Protein AF-A1ZND7-F1 (afdb_monomer_lite)

pLDDT: mean 88.64, std 16.41, range [36.88, 98.44]

Foldseek 3Di:
DDDDDDDDDDDPLLLVVLLLVVLCVVPPPVCVVVLPLVDPLSPPEEEEDDPSRPQDHQDGDPNHGHHYDHPVRCVVVVRQFYKYFPDWDADPVQQKIKTWMAGPNQQKTKIFIWGDDPSHTDTPDMDMDHD

Secondary structure (DSSP, 8-state):
-----------HHHHHHHHHHHHHHHT-GGGGGGG-TTSGGG-SPEEE-SSS--S----EETTEEPEEE-HHHHHHTT---EEEEEEEEEETTTTEEEEEEEEGGGTEEEEEEEEEETTEEEEEEEEEEE-

Radius of gyration: 16.77 Å; chains: 1; bounding box: 31×30×60 Å

Organism: NCBI:txid313606

Sequence (131 aa):
MPTANKTSHNTSSTSNDTTQMLRQVIDLPKLQPYYHSNLPERVPLVVEKNQYVLAKSSLKKFDQPVVFLDRAGIVAQNTKAYLVITKLDIDAQTKKATVEFTYPIEGIDGQVSLSNSQGKWEVVKSSIQEQ

Structure (mmCIF, N/CA/C/O backbone):
data_AF-A1ZND7-F1
#
_entry.id   AF-A1ZND7-F1
#
loop_
_atom_site.group_PDB
_atom_site.id
_atom_site.type_symbol
_atom_site.label_atom_id
_atom_site.label_alt_id
_atom_site.label_comp_id
_atom_site.label_asym_id
_atom_site.label_entity_id
_atom_site.label_seq_id
_atom_site.pdbx_PDB_ins_code
_atom_site.Cartn_x
_atom_site.Cartn_y
_atom_site.Cartn_z
_atom_site.occupancy
_atom_site.B_iso_or_equiv
_atom_site.auth_seq_id
_atom_site.auth_comp_id
_atom_site.auth_asym_id
_atom_site.auth_atom_id
_atom_site.pdbx_PDB_model_num
ATOM 1 N N . MET A 1 1 ? -13.344 19.595 -46.118 1.00 38.94 1 MET A N 1
ATOM 2 C CA . MET A 1 1 ? -13.290 18.116 -46.049 1.00 38.94 1 MET A CA 1
ATOM 3 C C . MET A 1 1 ? -11.912 17.679 -46.525 1.00 38.94 1 MET A C 1
ATOM 5 O O . MET A 1 1 ? -11.492 18.243 -47.527 1.00 38.94 1 MET A O 1
ATOM 9 N N . PRO A 1 2 ? -11.299 16.615 -45.986 1.00 48.06 2 PRO A N 1
ATOM 10 C CA . PRO A 1 2 ? -10.869 16.280 -44.616 1.00 48.06 2 PRO A CA 1
ATOM 11 C C . PRO A 1 2 ? -9.343 16.588 -44.474 1.00 48.06 2 PRO A C 1
ATOM 13 O O . PRO A 1 2 ? -8.697 16.948 -45.446 1.00 48.06 2 PRO A O 1
ATOM 16 N N . THR A 1 3 ? -8.658 16.553 -43.330 1.00 38.59 3 THR A N 1
ATOM 17 C CA . THR A 1 3 ? -8.369 15.354 -42.531 1.00 38.59 3 THR A CA 1
ATOM 18 C C . THR A 1 3 ? -7.760 15.776 -41.193 1.00 38.59 3 THR A C 1
ATOM 20 O O . THR A 1 3 ? -6.897 16.649 -41.130 1.00 38.59 3 THR A O 1
ATOM 23 N N . ALA A 1 4 ? -8.254 15.147 -40.133 1.00 49.06 4 ALA A N 1
ATOM 24 C CA . ALA A 1 4 ? -7.790 15.259 -38.762 1.00 49.06 4 ALA A CA 1
ATOM 25 C C . ALA A 1 4 ? -6.336 14.793 -38.598 1.00 49.06 4 ALA A C 1
ATOM 27 O O . ALA A 1 4 ? -5.911 13.867 -39.283 1.00 49.06 4 ALA A O 1
ATOM 28 N N . ASN A 1 5 ? -5.636 15.326 -37.592 1.00 36.88 5 ASN A N 1
ATOM 29 C CA . ASN A 1 5 ? -4.575 14.569 -36.940 1.00 36.88 5 ASN A CA 1
ATOM 30 C C . ASN A 1 5 ? -4.791 14.569 -35.426 1.00 36.88 5 ASN A C 1
ATOM 32 O O . ASN A 1 5 ? -4.746 15.593 -34.750 1.00 36.88 5 ASN A O 1
ATOM 36 N N . LYS A 1 6 ? -5.122 13.376 -34.939 1.00 45.16 6 LYS A N 1
ATOM 37 C CA . LYS A 1 6 ? -5.494 13.040 -33.572 1.00 45.16 6 LYS A CA 1
ATOM 38 C C . LYS A 1 6 ? -4.210 12.652 -32.843 1.00 45.16 6 LYS A C 1
ATOM 40 O O . LYS A 1 6 ? -3.715 11.542 -33.013 1.00 45.16 6 LYS A O 1
ATOM 45 N N . THR A 1 7 ? -3.648 13.552 -32.048 1.00 40.62 7 THR A N 1
ATOM 46 C CA . THR A 1 7 ? -2.536 13.231 -31.147 1.00 40.62 7 THR A CA 1
ATOM 47 C C . THR A 1 7 ? -3.079 12.456 -29.948 1.00 40.62 7 THR A C 1
ATOM 49 O O . THR A 1 7 ? -3.600 13.028 -29.000 1.00 40.62 7 THR A O 1
ATOM 52 N N . SER A 1 8 ? -2.962 11.129 -29.995 1.00 43.31 8 SER A N 1
ATOM 53 C CA . SER A 1 8 ? -3.216 10.239 -28.860 1.00 43.31 8 SER A CA 1
ATOM 54 C C . SER A 1 8 ? -1.872 9.670 -28.408 1.00 43.31 8 SER A C 1
ATOM 56 O O . SER A 1 8 ? -1.376 8.727 -29.014 1.00 43.31 8 SER A O 1
ATOM 58 N N . HIS A 1 9 ? -1.245 10.274 -27.395 1.00 40.66 9 HIS A N 1
ATOM 59 C CA . HIS A 1 9 ? 0.013 9.781 -26.824 1.00 40.66 9 HIS A CA 1
ATOM 60 C C . HIS A 1 9 ? -0.234 9.155 -25.440 1.00 40.66 9 HIS A C 1
ATOM 62 O O . HIS A 1 9 ? -0.575 9.838 -24.481 1.00 40.66 9 HIS A O 1
ATOM 68 N N . ASN A 1 10 ? -0.083 7.827 -25.395 1.00 43.75 10 ASN A N 1
ATOM 69 C CA . ASN A 1 10 ? 0.485 7.009 -24.315 1.00 43.75 10 ASN A CA 1
ATOM 70 C C . ASN A 1 10 ? 0.155 7.374 -22.847 1.00 43.75 10 ASN A C 1
ATOM 72 O O . ASN A 1 10 ? 0.918 8.056 -22.173 1.00 43.75 10 ASN A O 1
ATOM 76 N N . THR A 1 11 ? -0.929 6.816 -22.301 1.00 42.47 11 THR A N 1
ATOM 77 C CA . THR A 1 11 ? -1.249 6.846 -20.849 1.00 42.47 11 THR A CA 1
ATOM 78 C C . THR A 1 11 ? -1.567 5.459 -20.260 1.00 42.47 11 THR A C 1
ATOM 80 O O . THR A 1 11 ? -1.863 5.325 -19.071 1.00 42.47 11 THR A O 1
ATOM 83 N N . SER A 1 12 ? -1.493 4.399 -21.070 1.00 46.78 12 SER A N 1
ATOM 84 C CA . SER A 1 12 ? -1.974 3.054 -20.720 1.00 46.78 12 SER A CA 1
ATOM 85 C C . SER A 1 12 ? -0.933 2.146 -20.052 1.00 46.78 12 SER A C 1
ATOM 87 O O . SER A 1 12 ? -1.313 1.291 -19.258 1.00 46.78 12 SER A O 1
ATOM 89 N N . SER A 1 13 ? 0.365 2.311 -20.320 1.00 56.16 13 SER A N 1
ATOM 90 C CA . SER A 1 13 ? 1.421 1.445 -19.762 1.00 56.16 13 SER A CA 1
ATOM 91 C C . SER A 1 13 ? 1.774 1.793 -18.311 1.00 56.16 13 SER A C 1
ATOM 93 O O . SER A 1 13 ? 1.769 0.912 -17.456 1.00 56.16 13 SER A O 1
ATOM 95 N N . THR A 1 14 ? 1.984 3.074 -17.996 1.00 58.78 14 THR A N 1
ATOM 96 C CA . THR A 1 14 ? 2.380 3.518 -16.645 1.00 58.78 14 THR A CA 1
ATOM 97 C C . THR A 1 14 ? 1.305 3.240 -15.590 1.00 58.78 14 THR A C 1
ATOM 99 O O . THR A 1 14 ? 1.612 2.793 -14.490 1.00 58.78 14 THR A O 1
ATOM 102 N N . SER A 1 15 ? 0.027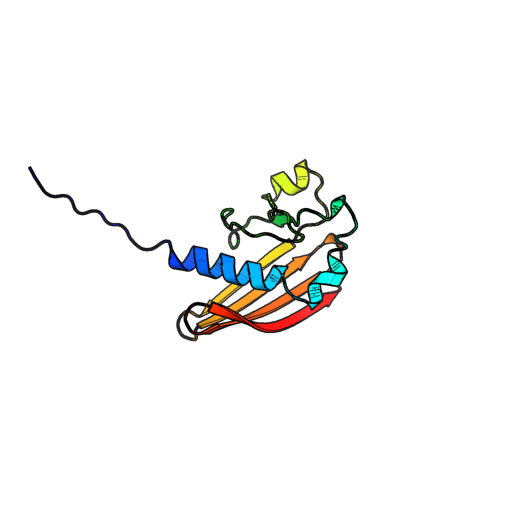 3.449 -15.924 1.00 65.38 15 SER A N 1
ATOM 103 C CA . SER A 1 15 ? -1.090 3.195 -14.999 1.00 65.38 15 SER A CA 1
ATOM 104 C C . SER A 1 15 ? -1.274 1.702 -14.680 1.00 65.38 15 SER A C 1
ATOM 106 O O . SER A 1 15 ? -1.657 1.342 -13.561 1.00 65.38 15 SER A O 1
ATOM 108 N N . ASN A 1 16 ? -0.950 0.826 -15.635 1.00 82.25 16 ASN A N 1
ATOM 109 C CA . ASN A 1 16 ? -0.957 -0.621 -15.446 1.00 82.25 16 ASN A CA 1
ATOM 110 C C . ASN A 1 16 ? 0.215 -1.087 -14.564 1.00 82.25 16 ASN A C 1
ATOM 112 O O . ASN A 1 16 ? 0.009 -1.874 -13.642 1.00 82.25 16 ASN A O 1
ATOM 116 N N . ASP A 1 17 ? 1.420 -0.559 -14.790 1.00 88.81 17 ASP A N 1
ATOM 117 C CA . ASP A 1 17 ? 2.616 -0.908 -14.012 1.00 88.81 17 ASP A CA 1
ATOM 118 C C . ASP A 1 17 ? 2.441 -0.599 -12.522 1.00 88.81 17 ASP A C 1
ATOM 120 O O . ASP A 1 17 ? 2.599 -1.485 -11.681 1.00 88.81 17 ASP A O 1
ATOM 124 N N . THR A 1 18 ? 2.017 0.622 -12.186 1.00 89.44 18 THR A N 1
ATOM 125 C CA . THR A 1 18 ? 1.755 1.009 -10.794 1.00 89.44 18 THR A CA 1
ATOM 126 C C . THR A 1 18 ? 0.690 0.123 -10.147 1.00 89.44 18 THR A C 1
ATOM 128 O O . THR A 1 18 ? 0.826 -0.264 -8.989 1.00 89.44 18 THR A O 1
ATOM 131 N N . THR A 1 19 ? -0.358 -0.247 -10.889 1.00 90.88 19 THR A N 1
ATOM 132 C CA . THR A 1 19 ? -1.404 -1.153 -10.393 1.00 90.88 19 THR A CA 1
ATOM 133 C C . THR A 1 19 ? -0.852 -2.544 -10.080 1.00 90.88 19 THR A C 1
ATOM 135 O O . THR A 1 19 ? -1.195 -3.122 -9.047 1.00 90.88 19 THR A O 1
ATOM 138 N N . GLN A 1 20 ? 0.008 -3.086 -10.947 1.00 92.44 20 GLN A N 1
ATOM 139 C CA . GLN A 1 20 ? 0.661 -4.373 -10.711 1.00 92.44 20 GLN A CA 1
ATOM 140 C C . GLN A 1 20 ? 1.593 -4.315 -9.501 1.00 92.44 20 GLN A C 1
ATOM 142 O O . GLN A 1 20 ? 1.511 -5.184 -8.639 1.00 92.44 20 GLN A O 1
ATOM 147 N N . MET A 1 21 ? 2.429 -3.281 -9.389 1.00 94.31 21 MET A N 1
ATOM 148 C CA . MET A 1 21 ? 3.316 -3.110 -8.234 1.00 94.31 21 MET A CA 1
ATOM 149 C C . MET A 1 21 ? 2.525 -2.973 -6.933 1.00 94.31 21 MET A C 1
ATOM 151 O O . MET A 1 21 ? 2.854 -3.621 -5.945 1.00 94.31 21 MET A O 1
ATOM 155 N N . LEU A 1 22 ? 1.447 -2.184 -6.935 1.00 95.12 22 LEU A N 1
ATOM 156 C CA . LEU A 1 22 ? 0.603 -2.023 -5.758 1.00 95.12 22 LEU A CA 1
ATOM 157 C C . LEU A 1 22 ? -0.049 -3.350 -5.349 1.00 95.12 22 LEU A C 1
ATOM 159 O O . LEU A 1 22 ? -0.108 -3.639 -4.159 1.00 95.12 22 LEU A O 1
ATOM 163 N N . ARG A 1 23 ? -0.464 -4.187 -6.312 1.00 95.19 23 ARG A N 1
ATOM 164 C CA . ARG A 1 23 ? -0.921 -5.559 -6.033 1.00 95.19 23 ARG A CA 1
ATOM 165 C C . ARG A 1 23 ? 0.156 -6.365 -5.305 1.00 95.19 23 ARG A C 1
ATOM 167 O O . ARG A 1 23 ? -0.129 -6.944 -4.267 1.00 95.19 23 ARG A O 1
ATOM 174 N N . GLN A 1 24 ? 1.389 -6.348 -5.811 1.00 96.31 24 GLN A N 1
ATOM 175 C CA . GLN A 1 24 ? 2.508 -7.057 -5.180 1.00 96.31 24 GLN A CA 1
ATOM 176 C C . GLN A 1 24 ? 2.778 -6.570 -3.746 1.00 96.31 24 GLN A C 1
ATOM 178 O O . GLN A 1 24 ? 3.112 -7.371 -2.878 1.00 96.31 24 GLN A O 1
ATOM 183 N N . VAL A 1 25 ? 2.608 -5.271 -3.481 1.00 96.81 25 VAL A N 1
ATOM 184 C CA . VAL A 1 25 ? 2.766 -4.694 -2.138 1.00 96.81 25 VAL A CA 1
ATOM 185 C C . VAL A 1 25 ? 1.656 -5.159 -1.191 1.00 96.81 25 VAL A C 1
ATOM 187 O O . VAL A 1 25 ? 1.959 -5.660 -0.111 1.00 96.81 25 VAL A O 1
ATOM 190 N N . ILE A 1 26 ? 0.380 -5.035 -1.575 1.00 96.25 26 ILE A N 1
ATOM 191 C CA . ILE A 1 26 ? -0.744 -5.396 -0.685 1.00 96.25 26 ILE A CA 1
ATOM 192 C C . ILE A 1 26 ? -0.881 -6.913 -0.471 1.00 96.25 26 ILE A C 1
ATOM 194 O O . ILE A 1 26 ? -1.430 -7.363 0.537 1.00 96.25 26 ILE A O 1
ATOM 198 N N . ASP A 1 27 ? -0.369 -7.713 -1.408 1.00 96.56 27 ASP A N 1
ATOM 199 C CA . ASP A 1 27 ? -0.341 -9.175 -1.319 1.00 96.56 27 ASP A CA 1
ATOM 200 C C . ASP A 1 27 ? 0.966 -9.704 -0.709 1.00 96.56 27 ASP A C 1
ATOM 202 O O . ASP A 1 27 ? 1.171 -10.917 -0.641 1.00 96.56 27 ASP A O 1
ATOM 206 N N . LEU A 1 28 ? 1.841 -8.824 -0.203 1.00 96.75 28 LEU A N 1
ATOM 207 C CA . LEU A 1 28 ? 3.100 -9.238 0.402 1.00 96.75 28 LEU A CA 1
ATOM 208 C C . LEU A 1 28 ? 2.835 -10.198 1.580 1.00 96.75 28 LEU A C 1
ATOM 210 O O . LEU A 1 28 ? 2.136 -9.815 2.525 1.00 96.75 28 LEU A O 1
ATOM 214 N N . PRO A 1 29 ? 3.415 -11.418 1.595 1.00 96.06 29 PRO A N 1
ATOM 215 C CA . PRO A 1 29 ? 3.166 -12.391 2.661 1.00 96.06 29 PRO A CA 1
ATOM 216 C C . PRO A 1 29 ? 3.518 -11.861 4.053 1.00 96.06 29 PRO A C 1
ATOM 218 O O . PRO A 1 29 ? 2.788 -12.091 5.012 1.00 96.06 29 PRO A O 1
ATOM 221 N N . LYS A 1 30 ? 4.604 -11.083 4.148 1.00 95.56 30 LYS A N 1
ATOM 222 C CA . LYS A 1 30 ? 5.067 -10.478 5.404 1.00 95.56 30 LYS A CA 1
ATOM 223 C C . LYS A 1 30 ? 4.087 -9.453 5.979 1.00 95.56 30 LYS A C 1
ATOM 225 O O . LYS A 1 30 ? 4.109 -9.224 7.177 1.00 95.56 30 LYS A O 1
ATOM 230 N N . LEU A 1 31 ? 3.238 -8.852 5.145 1.00 95.06 31 LEU A N 1
ATOM 231 C CA . LEU A 1 31 ? 2.277 -7.834 5.569 1.00 95.06 31 LEU A CA 1
ATOM 232 C C . LEU A 1 31 ? 0.946 -8.445 6.042 1.00 95.06 31 LEU A C 1
ATOM 234 O O . LEU A 1 31 ? 0.192 -7.797 6.759 1.00 95.06 31 LEU A O 1
ATOM 238 N N . GLN A 1 32 ? 0.667 -9.708 5.690 1.00 95.19 32 GLN A N 1
ATOM 239 C CA . GLN A 1 32 ? -0.607 -10.368 6.004 1.00 95.19 32 GLN A CA 1
ATOM 240 C C . GLN A 1 32 ? -0.956 -10.410 7.501 1.00 95.19 32 GLN A C 1
ATOM 242 O O . GLN A 1 32 ? -2.108 -10.116 7.821 1.00 95.19 32 GLN A O 1
ATOM 247 N N . PRO A 1 33 ? -0.019 -10.718 8.423 1.00 95.44 33 PRO A N 1
ATOM 248 C CA . PRO A 1 33 ? -0.329 -10.766 9.853 1.00 95.44 33 PRO A CA 1
ATOM 249 C C . PRO A 1 33 ? -0.789 -9.418 10.425 1.00 95.44 33 PRO A C 1
ATOM 251 O O . PRO A 1 33 ? -1.652 -9.392 11.295 1.00 95.44 33 PRO A O 1
ATOM 254 N N . TYR A 1 34 ? -0.262 -8.314 9.889 1.00 96.19 34 TYR A N 1
ATOM 255 C CA . TYR A 1 34 ? -0.529 -6.946 10.348 1.00 96.19 34 TYR A CA 1
ATOM 256 C C . TYR A 1 34 ? -1.889 -6.415 9.895 1.00 96.19 34 TYR A C 1
ATOM 258 O O . TYR A 1 34 ? -2.422 -5.460 10.454 1.00 96.19 34 TYR A O 1
ATOM 266 N N . TYR A 1 35 ? -2.491 -7.016 8.869 1.00 96.19 35 TYR A N 1
ATOM 267 C CA . TYR A 1 35 ? -3.786 -6.547 8.397 1.00 96.19 35 TYR A CA 1
ATOM 268 C C . TYR A 1 35 ? -4.936 -6.882 9.341 1.00 96.19 35 TYR A C 1
ATOM 270 O O . TYR A 1 35 ? -5.953 -6.201 9.269 1.00 96.19 35 TYR A O 1
ATOM 278 N N . HIS A 1 36 ? -4.798 -7.895 10.204 1.00 94.94 36 HIS A N 1
ATOM 279 C CA . HIS A 1 36 ? -5.858 -8.325 11.122 1.00 94.94 36 HIS A CA 1
ATOM 280 C C . HIS A 1 36 ? -7.226 -8.440 10.426 1.00 94.94 36 HIS A C 1
ATOM 282 O O . HIS A 1 36 ? -8.216 -7.851 10.854 1.00 94.94 36 HIS A O 1
ATOM 288 N N . SER A 1 37 ? -7.291 -9.186 9.316 1.00 93.06 37 SER A N 1
ATOM 289 C CA . SER A 1 37 ? -8.470 -9.242 8.430 1.00 93.06 37 SER A CA 1
ATOM 290 C C . SER A 1 37 ? -9.732 -9.843 9.065 1.00 93.06 37 SER A C 1
ATOM 292 O O . SER A 1 37 ? -10.783 -9.888 8.435 1.00 93.06 37 SER A O 1
ATOM 294 N N . ASN A 1 38 ? -9.630 -10.347 10.292 1.00 93.88 38 ASN A N 1
ATOM 295 C CA . ASN A 1 38 ? -10.743 -10.782 11.128 1.00 93.88 38 ASN A CA 1
ATOM 296 C C . ASN A 1 38 ? -11.455 -9.619 11.845 1.00 93.88 38 ASN A C 1
ATOM 298 O O . ASN A 1 38 ? -12.540 -9.822 12.385 1.00 93.88 38 ASN A O 1
ATOM 302 N N . LEU A 1 39 ? -10.853 -8.429 11.876 1.00 93.56 39 LEU A N 1
ATOM 303 C CA . LEU A 1 39 ? -11.420 -7.226 12.473 1.00 93.56 39 LEU A CA 1
ATOM 304 C C . LEU A 1 39 ? -12.210 -6.435 11.413 1.00 93.56 39 LEU A C 1
ATOM 306 O O . LEU A 1 39 ? -11.627 -6.043 10.395 1.00 93.56 39 LEU A O 1
ATOM 310 N N . PRO A 1 40 ? -13.518 -6.182 11.614 1.00 91.19 40 PRO A N 1
ATOM 311 C CA . PRO A 1 40 ? -14.353 -5.484 10.635 1.00 91.19 40 PRO A CA 1
ATOM 312 C C . PRO A 1 40 ? -13.828 -4.100 10.239 1.00 91.19 40 PRO A C 1
ATOM 314 O O . PRO A 1 40 ? -13.960 -3.695 9.094 1.00 91.19 40 PRO A O 1
ATOM 317 N N . GLU A 1 41 ? -13.185 -3.380 11.155 1.00 92.00 41 GLU A N 1
ATOM 318 C CA . GLU A 1 41 ? -12.608 -2.056 10.909 1.00 92.00 41 GLU A CA 1
ATOM 319 C C . GLU A 1 41 ? -11.321 -2.075 10.064 1.00 92.00 41 GLU A C 1
ATOM 321 O O . GLU A 1 41 ? -10.781 -1.017 9.738 1.00 92.00 41 GLU A O 1
ATOM 326 N N . ARG A 1 42 ? -10.810 -3.265 9.722 1.00 94.25 42 ARG A N 1
ATOM 327 C CA . ARG A 1 42 ? -9.606 -3.464 8.896 1.00 94.25 42 ARG A CA 1
ATOM 328 C C . ARG A 1 42 ? -9.919 -3.898 7.466 1.00 94.25 42 ARG A C 1
ATOM 330 O O . ARG A 1 42 ? -9.007 -4.015 6.647 1.00 94.25 42 ARG A O 1
ATOM 337 N N . VAL A 1 43 ? -11.193 -4.153 7.167 1.00 94.31 43 VAL A N 1
ATOM 338 C CA . VAL A 1 43 ? -11.653 -4.631 5.863 1.00 94.31 43 VAL A CA 1
ATOM 339 C C . VAL A 1 43 ? -12.826 -3.758 5.389 1.00 94.31 43 VAL A C 1
ATOM 341 O O . VAL A 1 43 ? -13.784 -3.581 6.135 1.00 94.31 43 VAL A O 1
ATOM 344 N N . PRO A 1 44 ? -12.806 -3.223 4.156 1.00 95.38 44 PRO A N 1
ATOM 345 C CA . PRO A 1 44 ? -11.800 -3.428 3.115 1.00 95.38 44 PRO A CA 1
ATOM 346 C C . PRO A 1 44 ? -10.473 -2.724 3.417 1.00 95.38 44 PRO A C 1
ATOM 348 O O . PRO A 1 44 ? -10.418 -1.755 4.171 1.00 95.38 44 PRO A O 1
ATOM 351 N N . LEU A 1 45 ? -9.398 -3.192 2.775 1.00 96.75 45 LEU A N 1
ATOM 352 C CA . LEU A 1 45 ? -8.120 -2.486 2.809 1.00 96.75 45 LEU A CA 1
ATOM 353 C C . LEU A 1 45 ? -8.288 -1.099 2.177 1.00 96.75 45 LEU A C 1
ATOM 355 O O . LEU A 1 45 ? -8.753 -0.986 1.038 1.00 96.75 45 LEU A O 1
ATOM 359 N N . VAL A 1 46 ? -7.862 -0.062 2.897 1.00 96.81 46 VAL A N 1
ATOM 360 C CA . VAL A 1 46 ? -7.828 1.315 2.397 1.00 96.81 46 VAL A CA 1
ATOM 361 C C . VAL A 1 46 ? -6.411 1.671 1.955 1.00 96.81 46 VAL A C 1
ATOM 363 O O . VAL A 1 46 ? -5.445 1.408 2.668 1.00 96.81 46 VAL A O 1
ATOM 366 N N . VAL A 1 47 ? -6.279 2.293 0.785 1.00 96.75 47 VAL A N 1
ATOM 367 C CA . VAL A 1 47 ? -5.021 2.860 0.284 1.00 96.75 47 VAL A CA 1
ATOM 368 C C . VAL A 1 47 ? -5.195 4.362 0.088 1.00 96.75 47 VAL A C 1
ATOM 370 O O . VAL A 1 47 ? -6.157 4.813 -0.541 1.00 96.75 47 VAL A O 1
ATOM 373 N N . GLU A 1 48 ? -4.255 5.143 0.613 1.00 96.25 48 GLU A N 1
ATOM 374 C CA . GLU A 1 48 ? -4.242 6.590 0.429 1.00 96.25 48 GLU A CA 1
ATOM 375 C C . GLU A 1 48 ? -3.910 6.952 -1.027 1.00 96.25 48 GLU A C 1
ATOM 377 O O . GLU A 1 48 ? -2.899 6.524 -1.591 1.00 96.25 48 GLU A O 1
ATOM 382 N N . LYS A 1 49 ? -4.765 7.770 -1.645 1.00 94.94 49 LYS A N 1
ATOM 383 C CA . LYS A 1 49 ? -4.513 8.403 -2.938 1.00 94.94 49 LYS A CA 1
ATOM 384 C C . LYS A 1 49 ? -3.499 9.517 -2.755 1.00 94.94 49 LYS A C 1
ATOM 386 O O . LYS A 1 49 ? -3.698 10.420 -1.946 1.00 94.94 49 LYS A O 1
ATOM 391 N N . ASN A 1 50 ? -2.463 9.497 -3.577 1.00 93.44 50 ASN A N 1
ATOM 392 C CA . ASN A 1 50 ? -1.448 10.539 -3.621 1.00 93.44 50 ASN A CA 1
ATOM 393 C C . ASN A 1 50 ? -0.830 10.608 -5.025 1.00 93.44 50 ASN A C 1
ATOM 395 O O . ASN A 1 50 ? -1.355 10.021 -5.971 1.00 93.44 50 ASN A O 1
ATOM 399 N N . GLN A 1 51 ? 0.292 11.315 -5.164 1.00 91.81 51 GLN A N 1
ATOM 400 C CA . GLN A 1 51 ? 0.998 11.459 -6.441 1.00 91.81 51 GLN A CA 1
ATOM 401 C C . GLN A 1 51 ? 1.402 10.125 -7.097 1.00 91.81 51 GLN A C 1
ATOM 403 O O . GLN A 1 51 ? 1.529 10.070 -8.317 1.00 91.81 51 GLN A O 1
ATOM 408 N N . TYR A 1 52 ? 1.570 9.052 -6.316 1.00 91.38 52 TYR A N 1
ATOM 409 C CA . TYR A 1 52 ? 1.919 7.722 -6.817 1.00 91.38 52 TYR A CA 1
ATOM 410 C C . TYR A 1 52 ? 0.682 6.858 -7.080 1.00 91.38 52 TYR A C 1
ATOM 412 O O . TYR A 1 52 ? 0.706 6.007 -7.964 1.00 91.38 52 TYR A O 1
ATOM 420 N N . VAL A 1 53 ? -0.411 7.063 -6.335 1.00 89.06 53 VAL A N 1
ATOM 421 C CA . VAL A 1 53 ? -1.627 6.237 -6.407 1.00 89.06 53 VAL A CA 1
ATOM 422 C C . VAL A 1 53 ? -2.823 7.064 -6.880 1.00 89.06 53 VAL A C 1
ATOM 424 O O . VAL A 1 53 ? -3.575 7.647 -6.099 1.00 89.06 53 VAL A O 1
ATOM 427 N N . LEU A 1 54 ? -3.044 7.059 -8.195 1.00 75.75 54 LEU A N 1
ATOM 428 C CA . LEU A 1 54 ? -4.103 7.818 -8.864 1.00 75.75 54 LEU A CA 1
ATOM 429 C C . LEU A 1 54 ? -5.386 6.976 -9.039 1.00 75.75 54 LEU A C 1
ATOM 431 O O . LEU A 1 54 ? -5.778 6.623 -10.143 1.00 75.75 54 LEU A O 1
ATOM 435 N N . ALA A 1 55 ? -6.049 6.638 -7.931 1.00 63.84 55 ALA A N 1
ATOM 436 C CA . ALA A 1 55 ? -7.485 6.316 -7.817 1.00 63.84 55 ALA A CA 1
ATOM 437 C C . ALA A 1 55 ? -8.170 5.227 -8.689 1.00 63.84 55 ALA A C 1
ATOM 439 O O . ALA A 1 55 ? -9.370 5.029 -8.504 1.00 63.84 55 ALA A O 1
ATOM 440 N N . LYS A 1 56 ? -7.515 4.542 -9.633 1.00 63.25 56 LYS A N 1
ATOM 441 C CA . LYS A 1 56 ? -8.220 3.761 -10.676 1.00 63.25 56 LYS A CA 1
ATOM 442 C C . LYS A 1 56 ? -7.714 2.336 -10.879 1.00 63.25 56 LYS A C 1
ATOM 444 O O . LYS A 1 56 ? -7.591 1.882 -12.013 1.00 63.25 56 LYS A O 1
ATOM 449 N N . SER A 1 57 ? -7.451 1.608 -9.804 1.00 69.19 57 SER A N 1
ATOM 450 C CA . SER A 1 57 ? -7.093 0.199 -9.924 1.00 69.19 57 SER A CA 1
ATOM 451 C C . SER A 1 57 ? -8.202 -0.707 -9.393 1.00 69.19 57 SER A C 1
ATOM 453 O O . SER A 1 57 ? -8.718 -0.531 -8.292 1.00 69.19 57 SER A O 1
ATOM 455 N N . SER A 1 58 ? -8.584 -1.706 -10.191 1.00 83.44 58 SER A N 1
ATOM 456 C CA . SER A 1 58 ? -9.487 -2.786 -9.775 1.00 83.44 58 SER A CA 1
ATOM 457 C C . SER A 1 58 ? -8.723 -3.804 -8.919 1.00 83.44 58 SER A C 1
ATOM 459 O O . SER A 1 58 ? -8.575 -4.972 -9.288 1.00 83.44 58 SER A O 1
ATOM 461 N N . LEU A 1 59 ? -8.163 -3.340 -7.800 1.00 91.88 59 LEU A N 1
ATOM 462 C CA . LEU A 1 59 ? -7.504 -4.196 -6.822 1.00 91.88 59 LEU A CA 1
ATOM 463 C C . LEU A 1 59 ? -8.529 -4.778 -5.855 1.00 91.88 59 LEU A C 1
ATOM 465 O O . LEU A 1 59 ? -9.533 -4.152 -5.517 1.00 91.88 59 LEU A O 1
ATOM 469 N N . LYS A 1 60 ? -8.257 -6.004 -5.422 1.00 94.56 60 LYS A N 1
ATOM 470 C CA . LYS A 1 60 ? -9.031 -6.704 -4.405 1.00 94.56 60 LYS A CA 1
ATOM 471 C C . LYS A 1 60 ? -8.077 -7.222 -3.344 1.00 94.56 60 LYS A C 1
ATOM 473 O O . LYS A 1 60 ? -6.975 -7.642 -3.686 1.00 94.56 60 LYS A O 1
ATOM 478 N N . LYS A 1 61 ? -8.530 -7.221 -2.097 1.00 94.88 61 LYS A N 1
ATOM 479 C CA . LYS A 1 61 ? -7.869 -7.861 -0.963 1.00 94.88 61 LYS A CA 1
ATOM 480 C C . LYS A 1 61 ? -8.937 -8.369 -0.001 1.00 94.88 61 LYS A C 1
ATOM 482 O O . LYS A 1 61 ? -9.947 -7.700 0.186 1.00 94.88 61 LYS A O 1
ATOM 487 N N . PHE A 1 62 ? -8.719 -9.546 0.589 1.00 94.75 62 PHE A N 1
ATOM 488 C CA . PHE A 1 62 ? -9.695 -10.192 1.486 1.00 94.75 62 PHE A CA 1
ATOM 489 C C . PHE A 1 62 ? -11.070 -10.359 0.822 1.00 94.75 62 PHE A C 1
ATOM 491 O O . PHE A 1 62 ? -12.098 -10.055 1.416 1.00 94.75 62 PHE A O 1
ATOM 498 N N . ASP A 1 63 ? -11.059 -10.736 -0.461 1.00 92.69 63 ASP A N 1
ATOM 499 C CA . ASP A 1 63 ? -12.241 -10.876 -1.323 1.00 92.69 63 ASP A CA 1
ATOM 500 C C . ASP A 1 63 ? -13.098 -9.609 -1.502 1.00 92.69 63 ASP A C 1
ATOM 502 O O . ASP A 1 63 ? -14.129 -9.640 -2.176 1.00 92.69 63 ASP A O 1
ATOM 506 N N . GLN A 1 64 ? -12.628 -8.461 -1.008 1.00 94.62 64 GLN A N 1
ATOM 507 C CA . GLN A 1 64 ? -13.288 -7.167 -1.138 1.00 94.62 64 GLN A CA 1
ATOM 508 C C . GLN A 1 64 ? -12.478 -6.212 -2.027 1.00 94.62 64 GLN A C 1
ATOM 510 O O . GLN A 1 64 ? -11.250 -6.322 -2.114 1.00 94.62 64 GLN A O 1
ATOM 515 N N . PRO A 1 65 ? -13.129 -5.273 -2.736 1.00 94.88 65 PRO A N 1
ATOM 516 C CA . PRO A 1 65 ? -12.426 -4.216 -3.454 1.00 94.88 65 PRO A CA 1
ATOM 517 C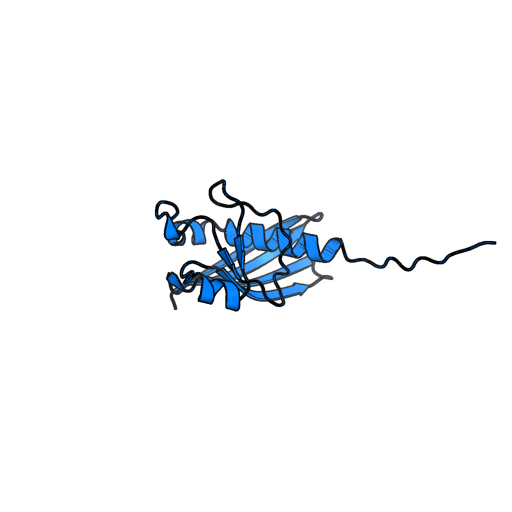 C . PRO A 1 65 ? -11.571 -3.373 -2.502 1.00 94.88 65 PRO A C 1
ATOM 519 O O . PRO A 1 65 ? -12.037 -2.978 -1.436 1.00 94.88 65 PRO A O 1
ATOM 522 N N . VAL A 1 66 ? -10.340 -3.064 -2.907 1.00 95.12 66 VAL A N 1
ATOM 523 C CA . VAL A 1 66 ? -9.511 -2.082 -2.197 1.00 95.12 66 VAL A CA 1
ATOM 524 C C . VAL A 1 66 ? -10.147 -0.705 -2.355 1.00 95.12 66 VAL A C 1
ATOM 526 O O . VAL A 1 66 ? -10.511 -0.301 -3.463 1.00 95.12 66 VAL A O 1
ATOM 529 N N . VAL A 1 67 ? -10.273 0.023 -1.249 1.00 95.06 67 VAL A N 1
ATOM 530 C CA . VAL A 1 67 ? -10.852 1.365 -1.237 1.00 95.06 67 VAL A CA 1
ATOM 531 C C . VAL A 1 67 ? -9.735 2.394 -1.332 1.00 95.06 67 VAL A C 1
ATOM 533 O O . VAL A 1 67 ? -8.775 2.368 -0.571 1.00 95.06 67 VAL A O 1
ATOM 536 N N . PHE A 1 68 ? -9.876 3.336 -2.260 1.00 95.06 68 PHE A N 1
ATOM 537 C CA . PHE A 1 68 ? -8.926 4.428 -2.429 1.00 95.06 68 PHE A CA 1
ATOM 538 C C . PHE A 1 68 ? -9.540 5.729 -1.915 1.00 95.06 68 PHE A C 1
ATOM 540 O O . PHE A 1 68 ? -10.510 6.226 -2.499 1.00 95.06 68 PHE A O 1
ATOM 547 N N . LEU A 1 69 ? -8.947 6.317 -0.878 1.00 95.25 69 LEU A N 1
ATOM 548 C CA . LEU A 1 69 ? -9.365 7.598 -0.298 1.00 95.25 69 LEU A CA 1
ATOM 549 C C . LEU A 1 69 ? -8.218 8.597 -0.376 1.00 95.25 69 LEU A C 1
ATOM 551 O O . LEU A 1 69 ? -7.068 8.217 -0.217 1.00 95.25 69 LEU A O 1
ATOM 555 N N . ASP A 1 70 ? -8.514 9.868 -0.622 1.00 95.56 70 ASP A N 1
ATOM 556 C CA . ASP A 1 70 ? -7.530 10.922 -0.372 1.00 95.56 70 ASP A CA 1
ATOM 557 C C . ASP A 1 70 ? -7.426 11.207 1.135 1.00 95.56 70 ASP A C 1
ATOM 559 O O . ASP A 1 70 ? -8.194 10.684 1.952 1.00 95.56 70 ASP A O 1
ATOM 563 N N . ARG A 1 71 ? -6.468 12.059 1.513 1.00 95.38 71 ARG A N 1
ATOM 564 C CA . ARG A 1 71 ? -6.240 12.411 2.916 1.00 95.38 71 ARG A CA 1
ATOM 565 C C . ARG A 1 71 ? -7.488 12.983 3.593 1.00 95.38 71 ARG A C 1
ATOM 567 O O . ARG A 1 71 ? -7.757 12.656 4.747 1.00 95.38 71 ARG A O 1
ATOM 574 N N . ALA A 1 72 ? -8.254 13.810 2.882 1.00 96.56 72 ALA A N 1
ATOM 575 C CA . ALA A 1 72 ? -9.482 14.401 3.404 1.00 96.56 72 ALA A CA 1
ATOM 576 C C . ALA A 1 72 ? -10.542 13.327 3.698 1.00 96.56 72 ALA A C 1
ATOM 578 O O . ALA A 1 72 ? -11.149 13.346 4.766 1.00 96.56 72 ALA A O 1
ATOM 579 N N . GLY A 1 73 ? -10.715 12.355 2.799 1.00 96.75 73 GLY A N 1
ATOM 580 C CA . GLY A 1 73 ? -11.623 11.226 2.974 1.00 96.75 73 GLY A CA 1
ATOM 581 C C . GLY A 1 73 ? -11.233 10.320 4.141 1.00 96.75 73 GLY A C 1
ATOM 582 O O . GLY A 1 73 ? -12.108 9.923 4.906 1.00 96.75 73 GLY A O 1
ATOM 583 N N . ILE A 1 74 ? -9.935 10.046 4.318 1.00 97.00 74 ILE A N 1
ATOM 584 C CA . ILE A 1 74 ? -9.416 9.273 5.463 1.00 97.00 74 ILE A CA 1
ATOM 585 C C . ILE A 1 74 ? -9.776 9.963 6.783 1.00 97.00 74 ILE A C 1
ATOM 587 O O . ILE A 1 74 ? -10.307 9.322 7.689 1.00 97.00 74 ILE A O 1
ATOM 591 N N . VAL A 1 75 ? -9.534 11.274 6.879 1.00 97.31 75 VAL A N 1
ATOM 592 C CA . VAL A 1 75 ? -9.844 12.061 8.083 1.00 97.31 75 VAL A CA 1
ATOM 593 C C . VAL A 1 75 ? -11.352 12.126 8.328 1.00 97.31 75 VAL A C 1
ATOM 595 O O . VAL A 1 75 ? -11.797 11.872 9.444 1.00 97.31 75 VAL A O 1
ATOM 598 N N . ALA A 1 76 ? -12.148 12.414 7.296 1.00 97.38 76 ALA A N 1
ATOM 599 C CA . ALA A 1 76 ? -13.600 12.545 7.414 1.00 97.38 76 ALA A CA 1
ATOM 600 C C . ALA A 1 76 ? -14.285 11.242 7.857 1.00 97.38 76 ALA A C 1
ATOM 602 O O . ALA A 1 76 ? -15.271 11.282 8.588 1.00 97.38 76 ALA A O 1
ATOM 603 N N . GLN A 1 77 ? -13.756 10.091 7.433 1.00 96.06 77 GLN A N 1
ATOM 604 C CA . GLN A 1 77 ? -14.267 8.768 7.805 1.00 96.06 77 GLN A CA 1
ATOM 605 C C . GLN A 1 77 ? -13.635 8.220 9.090 1.00 96.06 77 GLN A C 1
ATOM 607 O O . GLN A 1 77 ? -14.015 7.141 9.539 1.00 96.06 77 GLN A O 1
ATOM 612 N N . ASN A 1 78 ? -12.682 8.946 9.690 1.00 95.50 78 ASN A N 1
ATOM 613 C CA . ASN A 1 78 ? -11.891 8.482 10.830 1.00 95.50 78 ASN A CA 1
ATOM 614 C C . ASN A 1 78 ? -11.232 7.110 10.565 1.00 95.50 78 ASN A C 1
ATOM 616 O O . ASN A 1 78 ? -11.137 6.256 11.451 1.00 95.50 78 ASN A O 1
ATOM 620 N N . THR A 1 79 ? -10.794 6.885 9.323 1.00 96.62 79 THR A N 1
ATOM 621 C CA . THR A 1 79 ? -10.172 5.631 8.897 1.00 96.62 79 THR A CA 1
ATOM 622 C C . THR A 1 79 ? -8.768 5.547 9.473 1.00 96.62 79 THR A C 1
ATOM 624 O O . THR A 1 79 ? -7.882 6.310 9.095 1.00 96.62 79 THR A O 1
ATOM 627 N N . LYS A 1 80 ? -8.546 4.592 10.376 1.00 95.62 80 LYS A N 1
ATOM 628 C CA . LYS A 1 80 ? -7.233 4.381 11.001 1.00 95.62 80 LYS A CA 1
ATOM 629 C C . LYS A 1 80 ? -6.376 3.367 10.239 1.00 95.62 80 LYS A C 1
ATOM 631 O O . LYS A 1 80 ? -5.171 3.554 10.128 1.00 95.62 80 LYS A O 1
ATOM 636 N N . ALA A 1 81 ? -6.995 2.323 9.687 1.00 97.12 81 ALA A N 1
ATOM 637 C CA . ALA A 1 81 ? -6.319 1.280 8.923 1.00 97.12 81 ALA A CA 1
ATOM 638 C C . ALA A 1 81 ? -6.225 1.650 7.441 1.00 97.12 81 ALA A C 1
ATOM 640 O O . ALA A 1 81 ? -7.153 1.413 6.670 1.00 97.12 81 ALA A O 1
ATOM 641 N N . TYR A 1 82 ? -5.104 2.243 7.042 1.00 97.50 82 TYR A N 1
ATOM 642 C CA . TYR A 1 82 ? -4.838 2.588 5.650 1.00 97.50 82 TYR A CA 1
ATOM 643 C C . TYR A 1 82 ? -3.355 2.427 5.317 1.00 97.50 82 TYR A C 1
ATOM 645 O O . TYR A 1 82 ? -2.496 2.610 6.174 1.00 97.50 82 TYR A O 1
ATOM 653 N N . LEU A 1 83 ? -3.054 2.078 4.069 1.00 97.75 83 LEU A N 1
ATOM 654 C CA . LEU A 1 83 ? -1.696 1.965 3.544 1.00 97.75 83 LEU A CA 1
ATOM 655 C C . LEU A 1 83 ? -1.352 3.198 2.707 1.00 97.75 83 LEU A C 1
ATOM 657 O O . LEU A 1 83 ? -2.175 3.670 1.921 1.00 97.75 83 LEU A O 1
ATOM 661 N N . VAL A 1 84 ? -0.127 3.697 2.839 1.00 97.56 84 VAL A N 1
ATOM 662 C CA . VAL A 1 84 ? 0.369 4.861 2.098 1.00 97.56 84 VAL A CA 1
ATOM 663 C C . VAL A 1 84 ? 1.595 4.460 1.305 1.00 97.56 84 VAL A C 1
ATOM 665 O O . VAL A 1 84 ? 2.542 3.940 1.876 1.00 97.56 84 VAL A O 1
ATOM 668 N N . ILE A 1 85 ? 1.619 4.737 0.003 1.00 97.44 85 ILE A N 1
ATOM 669 C CA . ILE A 1 85 ? 2.860 4.657 -0.775 1.00 97.44 85 ILE A CA 1
ATOM 670 C C . ILE A 1 85 ? 3.632 5.956 -0.567 1.00 97.44 85 ILE A C 1
ATOM 672 O O . ILE A 1 85 ? 3.149 7.019 -0.948 1.00 97.44 85 ILE A O 1
ATOM 676 N N . THR A 1 86 ? 4.811 5.892 0.040 1.00 97.12 86 THR A N 1
ATOM 677 C CA . THR A 1 86 ? 5.642 7.068 0.346 1.00 97.12 86 THR A CA 1
ATOM 678 C C . THR A 1 86 ? 6.681 7.343 -0.733 1.00 97.12 86 THR A C 1
ATOM 680 O O . THR A 1 86 ? 7.047 8.501 -0.954 1.00 97.12 86 THR A O 1
ATOM 683 N N . LYS A 1 87 ? 7.093 6.306 -1.468 1.00 96.94 87 LYS A N 1
ATOM 684 C CA . LYS A 1 87 ? 8.005 6.420 -2.607 1.00 96.94 87 LYS A CA 1
ATOM 685 C C . LYS A 1 87 ? 7.672 5.393 -3.678 1.00 96.94 87 LYS A C 1
ATOM 687 O O . LYS A 1 87 ? 7.384 4.237 -3.375 1.00 96.94 87 LYS A O 1
ATOM 692 N N . LEU A 1 88 ? 7.776 5.813 -4.934 1.00 95.69 88 LEU A N 1
ATOM 693 C CA . LEU A 1 88 ? 7.729 4.939 -6.098 1.00 95.69 88 LEU A CA 1
ATOM 694 C C . LEU A 1 88 ? 8.814 5.385 -7.074 1.00 95.69 88 LEU A C 1
ATOM 696 O O . LEU A 1 88 ? 8.722 6.468 -7.646 1.00 95.69 88 LEU A O 1
ATOM 700 N N . ASP A 1 89 ? 9.827 4.546 -7.247 1.00 95.50 89 ASP A N 1
ATOM 701 C CA . ASP A 1 89 ? 10.937 4.785 -8.163 1.00 95.50 89 ASP A CA 1
ATOM 702 C C . ASP A 1 89 ? 10.968 3.670 -9.212 1.00 95.50 89 ASP A C 1
ATOM 704 O O . ASP A 1 89 ? 10.967 2.492 -8.850 1.00 95.50 89 ASP A O 1
ATOM 708 N N . ILE A 1 90 ? 10.932 4.024 -10.498 1.00 93.81 90 ILE A N 1
ATOM 709 C CA . ILE A 1 90 ? 10.831 3.074 -11.614 1.00 93.81 90 ILE A CA 1
ATOM 710 C C . ILE A 1 90 ? 11.942 3.372 -12.615 1.00 93.81 90 ILE A C 1
ATOM 712 O O . ILE A 1 90 ? 11.933 4.401 -13.290 1.00 93.81 90 ILE A O 1
ATOM 716 N N . ASP A 1 91 ? 12.847 2.416 -12.786 1.00 94.00 91 ASP A N 1
ATOM 717 C CA . ASP A 1 91 ? 13.861 2.448 -13.828 1.00 94.00 91 ASP A CA 1
ATOM 718 C C . ASP A 1 91 ? 13.347 1.708 -15.072 1.00 94.00 91 ASP A C 1
ATOM 720 O O . ASP A 1 91 ? 13.309 0.474 -15.150 1.00 94.00 91 ASP A O 1
ATOM 724 N N . ALA A 1 92 ? 12.945 2.489 -16.076 1.00 88.25 92 ALA A N 1
ATOM 725 C CA . ALA A 1 92 ? 12.417 1.974 -17.332 1.00 88.25 92 ALA A CA 1
ATOM 726 C C . ALA A 1 92 ? 13.464 1.241 -18.192 1.00 88.25 92 ALA A C 1
ATOM 728 O O . ALA A 1 92 ? 13.063 0.418 -19.027 1.00 88.25 92 ALA A O 1
ATOM 729 N N . GLN A 1 93 ? 14.760 1.529 -18.012 1.00 90.75 93 GLN A N 1
ATOM 730 C CA . GLN A 1 93 ? 15.852 0.898 -18.756 1.00 90.75 93 GLN A CA 1
ATOM 731 C C . GLN A 1 93 ? 16.174 -0.471 -18.169 1.00 90.75 93 GLN A C 1
ATOM 733 O O . GLN A 1 93 ? 16.200 -1.462 -18.896 1.00 90.75 93 GLN A O 1
ATOM 738 N N . THR A 1 94 ? 16.361 -0.540 -16.849 1.00 94.19 94 THR A N 1
ATOM 739 C CA . THR A 1 94 ? 16.709 -1.797 -16.171 1.00 94.19 94 THR A CA 1
ATOM 740 C C . THR A 1 94 ? 15.499 -2.643 -15.800 1.00 94.19 94 THR A C 1
ATOM 742 O O . THR A 1 94 ? 15.674 -3.773 -15.343 1.00 94.19 94 THR A O 1
ATOM 745 N N . LYS A 1 95 ? 14.279 -2.129 -16.017 1.00 94.38 95 LYS A N 1
ATOM 746 C CA . LYS A 1 95 ? 13.019 -2.802 -15.676 1.00 94.38 95 LYS A CA 1
ATOM 747 C C . LYS A 1 95 ? 12.949 -3.148 -14.188 1.00 94.38 95 LYS A C 1
ATOM 749 O O . LYS A 1 95 ? 12.483 -4.220 -13.812 1.00 94.38 95 LYS A O 1
ATOM 754 N N . LYS A 1 96 ? 13.415 -2.234 -13.339 1.00 97.12 96 LYS A N 1
ATOM 755 C CA . LYS A 1 96 ? 13.406 -2.373 -11.878 1.00 97.12 96 LYS A CA 1
ATOM 756 C C . LYS A 1 96 ? 12.557 -1.285 -11.248 1.00 97.12 96 LYS A C 1
ATOM 758 O O . LYS A 1 96 ? 12.408 -0.206 -11.814 1.00 97.12 96 LYS A O 1
ATOM 763 N N . ALA A 1 97 ? 12.011 -1.571 -10.076 1.00 97.19 97 ALA A N 1
ATOM 764 C CA . ALA A 1 97 ? 11.289 -0.587 -9.292 1.00 97.19 97 ALA A CA 1
ATOM 765 C C . ALA A 1 97 ? 11.555 -0.764 -7.800 1.00 97.19 97 ALA A C 1
ATOM 767 O O . ALA A 1 97 ? 11.801 -1.877 -7.333 1.00 97.19 97 ALA A O 1
ATOM 768 N N . THR A 1 98 ? 11.477 0.335 -7.060 1.00 98.06 98 THR A N 1
ATOM 769 C CA . THR A 1 98 ? 11.456 0.341 -5.597 1.00 98.06 98 THR A CA 1
ATOM 770 C C . THR A 1 98 ? 10.198 1.055 -5.133 1.00 98.06 98 THR A C 1
ATOM 772 O O . THR A 1 98 ? 9.938 2.189 -5.536 1.00 98.06 98 THR A O 1
ATOM 775 N N . VAL A 1 99 ? 9.427 0.389 -4.279 1.00 98.06 99 VAL A N 1
ATOM 776 C CA . VAL A 1 99 ? 8.244 0.948 -3.627 1.00 98.06 99 VAL A CA 1
ATOM 777 C C . VAL A 1 99 ? 8.507 1.012 -2.134 1.00 98.06 99 VAL A C 1
ATOM 779 O O . VAL A 1 99 ? 8.851 -0.005 -1.534 1.00 98.06 99 VAL A O 1
ATOM 782 N N . GLU A 1 100 ? 8.327 2.183 -1.538 1.00 98.44 100 GLU A N 1
ATOM 783 C CA . GLU A 1 100 ? 8.296 2.345 -0.084 1.00 98.44 100 GLU A CA 1
ATOM 784 C C . GLU A 1 100 ? 6.872 2.682 0.338 1.00 98.44 100 GLU A C 1
ATOM 786 O O . GLU A 1 100 ? 6.148 3.399 -0.365 1.00 98.44 100 GLU A O 1
ATOM 791 N N . PHE A 1 101 ? 6.454 2.119 1.463 1.00 98.31 101 PHE A N 1
ATOM 792 C CA . PHE A 1 101 ? 5.108 2.283 1.976 1.00 98.31 101 PHE A CA 1
ATOM 793 C C . PHE A 1 101 ? 5.091 2.306 3.496 1.00 98.31 101 PHE A C 1
ATOM 795 O O . PHE A 1 101 ? 6.017 1.822 4.143 1.00 98.31 101 PHE A O 1
ATOM 802 N N . THR A 1 102 ? 3.998 2.820 4.049 1.00 98.25 102 THR A N 1
ATOM 803 C CA . THR A 1 102 ? 3.714 2.766 5.481 1.00 98.25 102 THR A CA 1
ATOM 804 C C . THR A 1 102 ? 2.305 2.239 5.731 1.00 98.25 102 THR A C 1
ATOM 806 O O . THR A 1 102 ? 1.397 2.418 4.911 1.00 98.25 102 THR A O 1
ATOM 809 N N . TYR A 1 103 ? 2.116 1.563 6.861 1.00 97.88 103 TYR A N 1
ATOM 810 C CA . TYR A 1 103 ? 0.822 1.127 7.382 1.00 97.88 103 TYR A CA 1
ATOM 811 C C . TYR A 1 103 ? 0.691 1.629 8.831 1.00 97.88 103 TYR A C 1
ATOM 813 O O . TYR A 1 103 ? 1.067 0.925 9.772 1.00 97.88 103 TYR A O 1
ATOM 821 N N . PRO A 1 104 ? 0.211 2.875 9.026 1.00 97.25 104 PRO A N 1
ATOM 822 C CA . PRO A 1 104 ? 0.424 3.615 10.272 1.00 97.25 104 PRO A CA 1
ATOM 823 C C . PRO A 1 104 ? -0.229 3.014 11.514 1.00 97.25 104 PRO A C 1
ATOM 825 O O . PRO A 1 104 ? 0.284 3.187 12.611 1.00 97.25 104 PRO A O 1
ATOM 828 N N . ILE A 1 105 ? -1.355 2.315 11.366 1.00 97.06 105 ILE A N 1
ATOM 829 C CA . ILE A 1 105 ? -2.075 1.737 12.509 1.00 97.06 105 ILE A CA 1
ATOM 830 C C . ILE A 1 105 ? -1.276 0.654 13.246 1.00 97.06 105 ILE A C 1
ATOM 832 O O . ILE A 1 105 ? -1.487 0.473 14.439 1.00 97.06 105 ILE A O 1
ATOM 836 N N . GLU A 1 106 ? -0.352 -0.016 12.555 1.00 96.81 106 GLU A N 1
ATOM 837 C CA . GLU A 1 106 ? 0.574 -0.987 13.154 1.00 96.81 106 GLU A CA 1
ATOM 838 C C . GLU A 1 106 ? 1.992 -0.419 13.304 1.00 96.81 106 GLU A C 1
ATOM 840 O O . GLU A 1 106 ? 2.902 -1.146 13.682 1.00 96.81 106 GLU A O 1
ATOM 845 N N . GLY A 1 107 ? 2.209 0.857 12.955 1.00 97.06 107 GLY A N 1
ATOM 846 C CA . GLY A 1 107 ? 3.545 1.454 12.931 1.00 97.06 107 GLY A CA 1
ATOM 847 C C . GLY A 1 107 ? 4.504 0.720 11.994 1.00 97.06 107 GLY A C 1
ATOM 848 O O . GLY A 1 107 ? 5.650 0.512 12.354 1.00 97.06 107 GLY A O 1
ATOM 849 N N . ILE A 1 108 ? 4.050 0.271 10.818 1.00 97.94 108 ILE A N 1
ATOM 850 C CA . ILE A 1 108 ? 4.894 -0.495 9.888 1.00 97.94 108 ILE A CA 1
ATOM 851 C C . ILE A 1 108 ? 5.395 0.383 8.749 1.00 97.94 108 ILE A C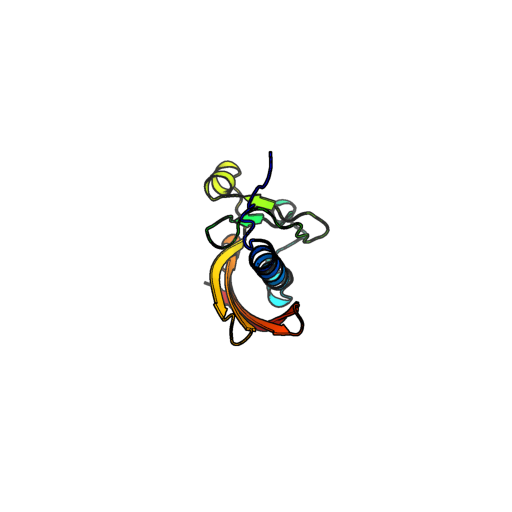 1
ATOM 853 O O . ILE A 1 108 ? 4.592 0.990 8.039 1.00 97.94 108 ILE A O 1
ATOM 857 N N . ASP A 1 109 ? 6.703 0.332 8.507 1.00 98.19 109 ASP A N 1
ATOM 858 C CA . ASP A 1 109 ? 7.340 0.794 7.278 1.00 98.19 109 ASP A CA 1
ATOM 859 C C . ASP A 1 109 ? 7.792 -0.398 6.440 1.00 98.19 109 ASP A C 1
ATOM 861 O O . ASP A 1 109 ? 8.266 -1.414 6.954 1.00 98.19 109 ASP A O 1
ATOM 865 N N . GLY A 1 110 ? 7.682 -0.277 5.122 1.00 97.88 110 GLY A N 1
ATOM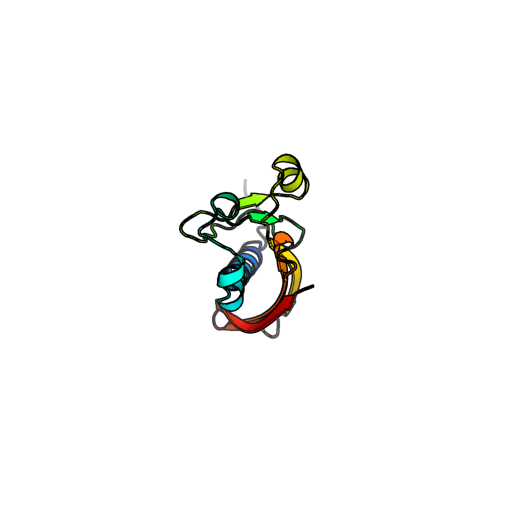 866 C CA . GLY A 1 110 ? 8.090 -1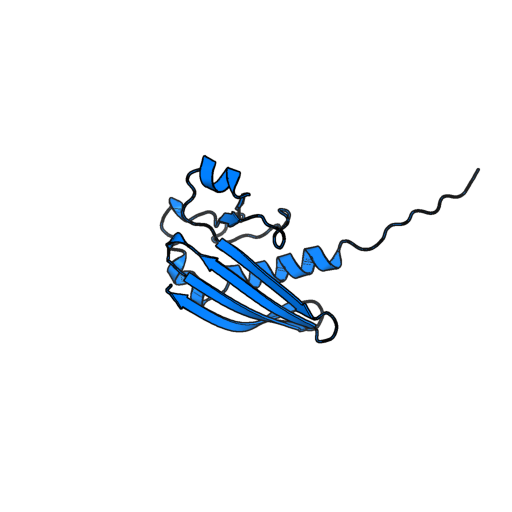.330 4.211 1.00 97.88 110 GLY A CA 1
ATOM 867 C C . GLY A 1 110 ? 8.761 -0.814 2.955 1.00 97.88 110 GLY A C 1
ATOM 868 O O . GLY A 1 110 ? 8.482 0.276 2.461 1.00 97.88 110 GLY A O 1
ATOM 869 N N . GLN A 1 111 ? 9.641 -1.650 2.415 1.00 98.38 111 GLN A N 1
ATOM 870 C CA . GLN A 1 111 ? 10.294 -1.441 1.133 1.00 98.38 111 GLN A CA 1
ATOM 871 C C . GLN A 1 111 ? 10.202 -2.720 0.302 1.00 98.38 111 GLN A C 1
ATOM 873 O O . GLN A 1 111 ? 10.510 -3.815 0.781 1.00 98.38 111 GLN A O 1
ATOM 878 N N . VAL A 1 112 ? 9.811 -2.578 -0.962 1.00 98.44 112 VAL A N 1
ATOM 879 C CA . VAL A 1 112 ? 9.700 -3.668 -1.933 1.00 98.44 112 VAL A CA 1
ATOM 880 C C . VAL A 1 112 ? 10.502 -3.307 -3.175 1.00 98.44 112 VAL A C 1
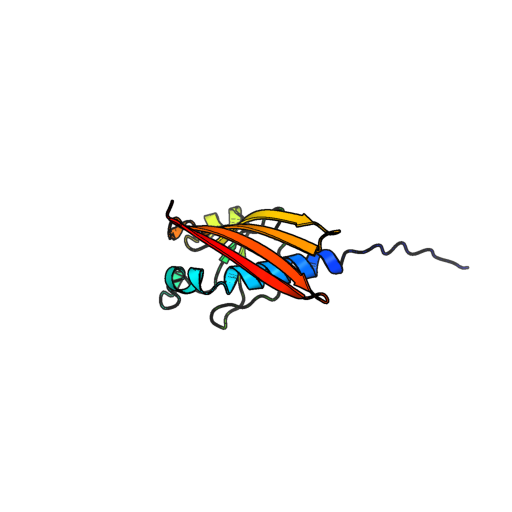ATOM 882 O O . VAL A 1 112 ? 10.235 -2.301 -3.826 1.00 98.44 112 VAL A O 1
ATOM 885 N N . SER A 1 113 ? 11.478 -4.141 -3.519 1.00 98.31 113 SER A N 1
ATOM 886 C CA . SER A 1 113 ? 12.179 -4.085 -4.799 1.00 98.31 113 SER A CA 1
ATOM 887 C C . SER A 1 113 ? 11.532 -5.067 -5.765 1.00 98.31 113 SER A C 1
ATOM 889 O O . SER A 1 113 ? 11.371 -6.246 -5.437 1.00 98.31 113 SER A O 1
ATOM 891 N N . LEU A 1 114 ? 11.194 -4.594 -6.961 1.00 98.25 114 LEU A N 1
ATOM 892 C CA . LEU A 1 114 ? 10.547 -5.376 -8.005 1.00 98.25 114 LEU A CA 1
ATOM 893 C C . LEU A 1 114 ? 11.375 -5.388 -9.288 1.00 98.25 114 LEU A C 1
ATOM 895 O O . LEU A 1 114 ? 12.112 -4.444 -9.581 1.00 98.25 114 LEU A O 1
ATOM 899 N N . SER A 1 115 ? 11.197 -6.437 -10.084 1.00 97.44 115 SER A N 1
ATOM 900 C CA . SER A 1 115 ? 11.661 -6.493 -11.470 1.00 97.44 115 SER A CA 1
ATOM 901 C C . SER A 1 115 ? 10.498 -6.790 -12.403 1.00 97.44 115 SER A C 1
ATOM 903 O O . SER A 1 115 ? 9.626 -7.590 -12.065 1.00 97.44 115 SER A O 1
ATOM 905 N N . ASN A 1 116 ? 10.499 -6.171 -13.579 1.00 95.75 116 ASN A N 1
ATOM 906 C CA . ASN A 1 116 ? 9.576 -6.501 -14.650 1.00 95.75 116 ASN A CA 1
ATOM 907 C C . ASN A 1 116 ? 10.227 -7.510 -15.595 1.00 95.75 116 ASN A C 1
ATOM 909 O O . ASN A 1 116 ? 11.185 -7.185 -16.297 1.00 95.75 116 ASN A O 1
ATOM 913 N N . SER A 1 117 ? 9.684 -8.724 -15.623 1.00 91.81 117 SER A N 1
ATOM 914 C CA . SER A 1 117 ? 10.029 -9.739 -16.613 1.00 91.81 117 SER A CA 1
ATOM 915 C C . SER A 1 117 ? 8.821 -9.971 -17.508 1.00 91.81 117 SER A C 1
ATOM 917 O O . SER A 1 117 ? 7.721 -10.235 -17.025 1.00 91.81 117 SER A O 1
ATOM 919 N N . GLN A 1 118 ? 9.004 -9.834 -18.823 1.00 88.62 118 GLN A N 1
ATOM 920 C CA . GLN A 1 118 ? 7.950 -10.081 -19.819 1.00 88.62 118 GLN A CA 1
ATOM 921 C C . GLN A 1 118 ? 6.639 -9.304 -19.559 1.00 88.62 118 GLN A C 1
ATOM 923 O O . GLN A 1 118 ? 5.545 -9.805 -19.814 1.00 88.62 118 GLN A O 1
ATOM 928 N N . GLY A 1 119 ? 6.732 -8.074 -19.044 1.00 88.19 119 GLY A N 1
ATOM 929 C CA . GLY A 1 119 ? 5.567 -7.229 -18.769 1.00 88.19 119 GLY A CA 1
ATOM 930 C C . GLY A 1 119 ? 4.877 -7.503 -17.430 1.00 88.19 119 GLY A C 1
ATOM 931 O O . GLY A 1 119 ? 3.830 -6.907 -17.173 1.00 88.19 119 GLY A O 1
ATOM 932 N N . LYS A 1 120 ? 5.445 -8.365 -16.577 1.00 92.44 120 LYS A N 1
ATOM 933 C CA . LYS A 1 120 ? 4.930 -8.676 -15.239 1.00 92.44 120 LYS A CA 1
ATOM 934 C C . LYS A 1 120 ? 5.903 -8.217 -14.167 1.00 92.44 120 LYS A C 1
ATOM 936 O O . LYS A 1 120 ? 7.079 -8.570 -14.209 1.00 92.44 120 LYS A O 1
ATOM 941 N N . TRP A 1 121 ? 5.400 -7.448 -13.205 1.00 95.06 121 TRP A N 1
ATOM 942 C CA . TRP A 1 121 ? 6.167 -7.048 -12.026 1.00 95.06 121 TRP A CA 1
ATOM 943 C C . TRP A 1 121 ? 6.133 -8.131 -10.950 1.00 95.06 121 TRP A C 1
ATOM 945 O O . TRP A 1 121 ? 5.057 -8.538 -10.507 1.00 95.06 121 TRP A O 1
ATOM 955 N N . GLU A 1 122 ? 7.314 -8.544 -10.502 1.00 96.56 122 GLU A N 1
ATOM 956 C CA . GLU A 1 122 ? 7.510 -9.559 -9.466 1.00 96.56 122 GLU A CA 1
ATOM 957 C C . GLU A 1 122 ? 8.391 -9.016 -8.340 1.00 96.56 122 GLU A C 1
ATOM 959 O O . GLU A 1 122 ? 9.299 -8.213 -8.575 1.00 96.56 122 GLU A O 1
ATOM 964 N N . VAL A 1 123 ? 8.122 -9.450 -7.108 1.00 97.62 123 VAL A N 1
ATOM 965 C CA . VAL A 1 123 ? 8.914 -9.070 -5.934 1.00 97.62 123 VAL A CA 1
ATOM 966 C C . VAL A 1 123 ? 10.258 -9.791 -5.968 1.00 97.62 123 VAL A C 1
ATOM 968 O O . VAL A 1 123 ? 10.314 -11.015 -5.919 1.00 97.62 123 VAL A O 1
ATOM 971 N N . VAL A 1 124 ? 11.347 -9.025 -5.986 1.00 97.88 124 VAL A N 1
ATOM 972 C CA . VAL A 1 124 ? 12.720 -9.543 -5.868 1.00 97.88 124 VAL A CA 1
ATOM 973 C C . VAL A 1 124 ? 13.166 -9.543 -4.411 1.00 97.88 124 VAL A C 1
ATOM 975 O O . VAL A 1 124 ? 13.821 -10.471 -3.941 1.00 97.88 124 VAL A O 1
ATOM 978 N N . LYS A 1 125 ? 12.824 -8.480 -3.680 1.00 97.81 125 LYS A N 1
ATOM 979 C CA . LYS A 1 125 ? 13.186 -8.310 -2.273 1.00 97.81 125 LYS A CA 1
ATOM 980 C C . LYS A 1 125 ? 12.108 -7.514 -1.560 1.00 97.81 125 LYS A C 1
ATOM 982 O O . LYS A 1 125 ? 11.555 -6.575 -2.119 1.00 97.81 125 LYS A O 1
ATOM 987 N N . SER A 1 126 ? 11.854 -7.860 -0.305 1.00 97.75 126 SER A N 1
ATOM 988 C CA . SER A 1 126 ? 10.956 -7.097 0.558 1.00 97.75 126 SER A CA 1
ATOM 989 C C . SER A 1 126 ? 11.477 -7.047 1.989 1.00 97.75 126 SER A C 1
ATOM 991 O O . SER A 1 126 ? 11.842 -8.093 2.552 1.00 97.75 126 SER A O 1
ATOM 993 N N . SER A 1 127 ? 11.429 -5.865 2.588 1.00 97.44 127 SER A N 1
ATOM 994 C CA . SER A 1 127 ? 11.679 -5.632 4.006 1.00 97.44 127 SER A CA 1
ATOM 995 C C . SER A 1 127 ? 10.484 -4.922 4.623 1.00 97.44 127 SER A C 1
ATOM 997 O O . SER A 1 127 ? 9.878 -4.076 3.972 1.00 97.44 127 SER A O 1
ATOM 999 N N . ILE A 1 128 ? 10.167 -5.278 5.860 1.00 96.56 128 ILE A N 1
ATOM 1000 C CA . ILE A 1 128 ? 9.236 -4.545 6.716 1.00 96.56 128 ILE A CA 1
ATOM 1001 C C . ILE A 1 128 ? 9.924 -4.328 8.060 1.00 96.56 128 ILE A C 1
ATOM 1003 O O . ILE A 1 128 ? 10.731 -5.168 8.467 1.00 96.56 128 ILE A O 1
ATOM 1007 N N . GLN A 1 129 ? 9.634 -3.212 8.708 1.00 96.19 129 GLN A N 1
ATOM 1008 C CA . GLN A 1 129 ? 10.128 -2.878 10.036 1.00 96.19 129 GLN A CA 1
ATOM 1009 C C . GLN A 1 129 ? 9.036 -2.145 10.814 1.00 96.19 129 GLN A C 1
ATOM 1011 O O . GLN A 1 129 ? 8.214 -1.447 10.219 1.00 96.19 129 GLN A O 1
ATOM 1016 N N . GLU A 1 130 ? 9.041 -2.324 12.127 1.00 93.50 130 GLU A N 1
ATOM 1017 C CA . GLU A 1 130 ? 8.241 -1.523 13.052 1.00 93.50 130 GLU A CA 1
ATOM 1018 C C . GLU A 1 130 ? 8.943 -0.173 13.279 1.00 93.50 130 GLU A C 1
ATOM 1020 O O . GLU A 1 130 ? 10.176 -0.103 13.246 1.00 93.50 130 GLU A O 1
ATOM 1025 N N . GLN A 1 131 ? 8.148 0.885 13.426 1.00 85.12 131 GLN A N 1
ATOM 1026 C CA . GLN A 1 131 ? 8.577 2.263 13.678 1.00 85.12 131 GLN A CA 1
ATOM 1027 C C . GLN A 1 131 ? 9.025 2.483 15.124 1.00 85.12 131 GLN A C 1
ATOM 1029 O O . GLN A 1 131 ? 8.452 1.851 16.040 1.00 85.12 131 GLN A O 1
#